Protein AF-A0A5N7D6U5-F1 (afdb_monomer_lite)

Structure (mmCIF, N/CA/C/O backbone):
data_AF-A0A5N7D6U5-F1
#
_entry.id   AF-A0A5N7D6U5-F1
#
loop_
_atom_site.group_PDB
_atom_site.id
_atom_site.type_symbol
_atom_site.label_atom_id
_atom_site.label_alt_id
_atom_site.label_comp_id
_atom_site.label_asym_id
_atom_site.label_entity_id
_atom_site.label_seq_id
_atom_site.pdbx_PDB_ins_code
_atom_site.Cartn_x
_atom_site.Cartn_y
_atom_site.Cartn_z
_atom_site.occupancy
_atom_site.B_iso_or_equiv
_atom_site.auth_seq_id
_atom_site.auth_comp_id
_atom_site.auth_asym_id
_atom_site.auth_atom_id
_atom_site.pdbx_PDB_model_num
ATOM 1 N N . MET A 1 1 ? 51.718 50.354 23.246 1.00 38.97 1 MET A N 1
ATOM 2 C CA . MET A 1 1 ? 50.611 49.919 22.356 1.00 38.97 1 MET A CA 1
ATOM 3 C C . MET A 1 1 ? 50.425 48.429 22.625 1.00 38.97 1 MET A C 1
ATOM 5 O O . MET A 1 1 ? 51.399 47.725 22.438 1.00 38.97 1 MET A O 1
ATOM 9 N N . LYS A 1 2 ? 49.430 47.896 23.352 1.00 42.75 2 LYS A N 1
ATOM 10 C CA . LYS A 1 2 ? 47.946 47.952 23.322 1.00 42.75 2 LYS A CA 1
ATOM 11 C C . LYS A 1 2 ? 47.309 47.408 22.030 1.00 42.75 2 LYS A C 1
ATOM 13 O O . LYS A 1 2 ? 47.717 47.839 20.959 1.00 42.75 2 LYS A O 1
ATOM 18 N N . ILE A 1 3 ? 46.261 46.583 22.235 1.00 53.34 3 ILE A N 1
ATOM 19 C CA . ILE A 1 3 ? 45.371 45.826 21.310 1.00 53.34 3 ILE A CA 1
ATOM 20 C C . ILE A 1 3 ? 45.876 44.379 21.101 1.00 53.34 3 ILE A C 1
ATOM 22 O O . ILE A 1 3 ? 46.856 44.187 20.401 1.00 53.34 3 ILE A O 1
ATOM 26 N N . GLN A 1 4 ? 45.464 43.325 21.825 1.00 49.62 4 GLN A N 1
ATOM 27 C CA . GLN A 1 4 ? 44.151 42.729 22.173 1.00 49.62 4 GLN A CA 1
ATOM 28 C C . GLN A 1 4 ? 43.288 42.204 21.005 1.00 49.62 4 GLN A C 1
ATOM 30 O O . GLN A 1 4 ? 42.751 43.006 20.255 1.00 49.62 4 GLN A O 1
ATOM 35 N N . LEU A 1 5 ? 43.065 40.871 21.049 1.00 48.41 5 LEU A N 1
ATOM 36 C CA . LEU A 1 5 ? 41.903 40.068 20.600 1.00 48.41 5 LEU A CA 1
ATOM 37 C C . LEU A 1 5 ? 41.592 40.081 19.076 1.00 48.41 5 LEU A C 1
ATOM 39 O O . LEU A 1 5 ? 41.988 40.991 18.374 1.00 48.41 5 LEU A O 1
ATOM 43 N N . PHE A 1 6 ? 40.946 39.105 18.432 1.00 48.34 6 PHE A N 1
ATOM 44 C CA . PHE A 1 6 ? 39.906 38.151 18.821 1.00 48.34 6 PHE A CA 1
ATOM 45 C C . PHE A 1 6 ? 39.954 36.910 17.906 1.00 48.34 6 PHE A C 1
ATOM 47 O O . PHE A 1 6 ? 40.380 36.971 16.755 1.00 48.34 6 PHE A O 1
ATOM 54 N N . TRP A 1 7 ? 39.439 35.809 18.443 1.00 50.03 7 TRP A N 1
ATOM 55 C CA . TRP A 1 7 ? 39.004 34.600 17.748 1.00 50.03 7 TRP A CA 1
ATOM 56 C C . TRP A 1 7 ? 37.963 34.863 16.646 1.00 50.03 7 TRP A C 1
ATOM 58 O O . TRP A 1 7 ? 36.981 35.547 16.917 1.00 50.03 7 TRP A O 1
ATOM 68 N N . LEU A 1 8 ? 38.107 34.197 15.493 1.00 53.44 8 LEU A N 1
ATOM 69 C CA . LEU A 1 8 ? 37.040 33.836 14.539 1.00 53.44 8 LEU A CA 1
ATOM 70 C C . LEU A 1 8 ? 37.444 32.481 13.910 1.00 53.44 8 LEU A C 1
ATOM 72 O O . LEU A 1 8 ? 38.493 32.383 13.285 1.00 53.44 8 LEU A O 1
ATOM 76 N N . LEU A 1 9 ? 36.829 31.355 14.295 1.00 48.56 9 LEU A N 1
ATOM 77 C CA . LEU A 1 9 ? 35.626 30.776 13.671 1.00 48.56 9 LEU A CA 1
ATOM 78 C C . LEU A 1 9 ? 35.776 30.629 12.147 1.00 48.56 9 LEU A C 1
ATOM 80 O O . LEU A 1 9 ? 35.714 31.617 11.433 1.00 48.56 9 LEU A O 1
ATOM 84 N N . THR A 1 10 ? 35.939 29.402 11.644 1.00 59.72 10 THR A N 1
ATOM 85 C CA . THR A 1 10 ? 34.805 28.577 11.187 1.00 59.72 10 THR A CA 1
ATOM 86 C C . THR A 1 10 ? 35.311 27.266 10.593 1.00 59.72 10 THR A C 1
ATOM 88 O O . THR A 1 10 ? 36.017 27.231 9.589 1.00 59.72 10 THR A O 1
ATOM 91 N N . THR A 1 11 ? 34.882 26.178 11.219 1.00 54.88 11 THR A N 1
ATOM 92 C CA . THR A 1 11 ? 34.729 24.858 10.623 1.00 54.88 11 THR A CA 1
ATOM 93 C C . THR A 1 11 ? 33.920 24.963 9.333 1.00 54.88 11 THR A C 1
ATOM 95 O O . THR A 1 11 ? 32.754 25.350 9.367 1.00 54.88 11 THR A O 1
ATOM 98 N N . THR A 1 12 ? 34.490 24.560 8.207 1.00 52.84 12 THR A N 1
ATOM 99 C CA . THR A 1 12 ? 33.687 24.018 7.111 1.00 52.84 12 THR A CA 1
ATOM 100 C C . THR A 1 12 ? 34.097 22.572 6.948 1.00 52.84 12 THR A C 1
ATOM 102 O O . THR A 1 12 ? 34.944 22.200 6.143 1.00 52.84 12 THR A O 1
ATOM 105 N N . SER A 1 13 ? 33.492 21.741 7.797 1.00 43.16 13 SER A N 1
ATOM 106 C CA . SER A 1 13 ? 33.235 20.356 7.451 1.00 43.16 13 SER A CA 1
ATOM 107 C C . SER A 1 13 ? 32.657 20.372 6.041 1.00 43.16 13 SER A C 1
ATOM 109 O O . SER A 1 13 ? 31.605 20.974 5.816 1.00 43.16 13 SER A O 1
ATOM 111 N N . LEU A 1 14 ? 33.352 19.756 5.088 1.00 47.28 14 LEU A N 1
ATOM 112 C CA . LEU A 1 14 ? 32.722 19.316 3.855 1.00 47.28 14 LEU A CA 1
ATOM 113 C C . LEU A 1 14 ? 31.673 18.290 4.281 1.00 47.28 14 LEU A C 1
ATOM 115 O O . LEU A 1 14 ? 31.940 17.095 4.380 1.00 47.28 14 LEU A O 1
ATOM 119 N N . ALA A 1 15 ? 30.482 18.788 4.605 1.00 43.16 15 ALA A N 1
ATOM 120 C CA . ALA A 1 15 ? 29.279 18.012 4.473 1.00 43.16 15 ALA A CA 1
ATOM 121 C C . ALA A 1 15 ? 29.273 17.580 3.010 1.00 43.16 15 ALA A C 1
ATOM 123 O O . ALA A 1 15 ? 29.024 18.380 2.107 1.00 43.16 15 ALA A O 1
ATOM 124 N N . PHE A 1 16 ? 29.604 16.313 2.784 1.00 42.09 16 PHE A N 1
ATOM 125 C CA . PHE A 1 16 ? 29.116 15.578 1.636 1.00 42.09 16 PHE A CA 1
ATOM 126 C C . PHE A 1 16 ? 27.589 15.576 1.784 1.00 42.09 16 PHE A C 1
ATOM 128 O O . PHE A 1 16 ? 26.975 14.625 2.256 1.00 42.09 16 PHE A O 1
ATOM 135 N N . ALA A 1 17 ? 26.963 16.704 1.448 1.00 40.94 17 ALA A N 1
ATOM 136 C CA . ALA A 1 17 ? 25.613 16.691 0.953 1.00 40.94 17 ALA A CA 1
ATOM 137 C C . ALA A 1 17 ? 25.730 15.858 -0.316 1.00 40.94 17 ALA A C 1
ATOM 139 O O . ALA A 1 17 ? 26.220 16.336 -1.342 1.00 40.94 17 ALA A O 1
ATOM 140 N N . GLY A 1 18 ? 25.373 14.579 -0.201 1.00 36.94 18 GLY A N 1
ATOM 141 C CA . GLY A 1 18 ? 24.982 13.754 -1.325 1.00 36.94 18 GLY A CA 1
ATOM 142 C C . GLY A 1 18 ? 23.806 14.444 -1.996 1.00 36.94 18 GLY A C 1
ATOM 143 O O . GLY A 1 18 ? 22.654 14.072 -1.818 1.00 36.94 18 GLY A O 1
ATOM 144 N N . SER A 1 19 ? 24.100 15.510 -2.736 1.00 36.41 19 SER A N 1
ATOM 145 C CA . SER A 1 19 ? 23.259 15.988 -3.801 1.00 36.41 19 SER A CA 1
ATOM 146 C C . SER A 1 19 ? 23.356 14.880 -4.832 1.00 36.41 19 SER A C 1
ATOM 148 O O . SER A 1 19 ? 24.253 14.865 -5.676 1.00 36.41 19 SER A O 1
ATOM 150 N N . ASN A 1 20 ? 22.457 13.904 -4.700 1.00 36.53 20 ASN A N 1
ATOM 151 C CA . ASN A 1 20 ? 21.991 13.117 -5.822 1.00 36.53 20 ASN A CA 1
ATOM 152 C C . ASN A 1 20 ? 21.453 14.134 -6.829 1.00 36.53 20 ASN A C 1
ATOM 154 O O . ASN A 1 20 ? 20.259 14.418 -6.888 1.00 36.53 20 ASN A O 1
ATOM 158 N N . ARG A 1 21 ? 22.360 14.735 -7.606 1.00 39.19 21 ARG A N 1
ATOM 159 C CA . ARG A 1 21 ? 22.037 15.252 -8.922 1.00 39.19 21 ARG A CA 1
ATOM 160 C C . ARG A 1 21 ? 21.488 14.037 -9.646 1.00 39.19 21 ARG A C 1
ATOM 162 O O . ARG A 1 21 ? 22.258 13.203 -10.114 1.00 39.19 21 ARG A O 1
ATOM 169 N N . ARG A 1 22 ? 20.157 13.912 -9.644 1.00 51.03 22 ARG A N 1
ATOM 170 C CA . ARG A 1 22 ? 19.423 13.052 -10.561 1.00 51.03 22 ARG A CA 1
ATOM 171 C C . ARG A 1 22 ? 19.936 13.447 -11.941 1.00 51.03 22 ARG A C 1
ATOM 173 O O . ARG A 1 22 ? 19.613 14.513 -12.454 1.00 51.03 22 ARG A O 1
ATOM 180 N N . VAL A 1 23 ? 20.853 12.650 -12.481 1.00 43.41 23 VAL A N 1
ATOM 181 C CA . VAL A 1 23 ? 21.196 12.702 -13.896 1.00 43.41 23 VAL A CA 1
ATOM 182 C C . VAL A 1 23 ? 20.006 12.041 -14.572 1.00 43.41 23 VAL A C 1
ATOM 184 O O . VAL A 1 23 ? 19.993 10.836 -14.803 1.00 43.41 23 VAL A O 1
ATOM 187 N N . THR A 1 24 ? 18.941 12.814 -14.760 1.00 48.53 24 THR A N 1
ATOM 188 C CA . THR A 1 24 ? 17.739 12.368 -15.451 1.00 48.53 24 THR A CA 1
ATOM 189 C C . THR A 1 24 ? 18.099 12.227 -16.921 1.00 48.53 24 THR A C 1
ATOM 191 O O . THR A 1 24 ? 18.241 13.206 -17.654 1.00 48.53 24 THR A O 1
ATOM 194 N N . LEU A 1 25 ? 18.324 10.986 -17.350 1.00 50.12 25 LEU A N 1
ATOM 195 C CA . LEU A 1 25 ? 18.400 10.671 -18.768 1.00 50.12 25 LEU A CA 1
ATOM 196 C C . LEU A 1 25 ? 17.017 10.947 -19.385 1.00 50.12 25 LEU A C 1
ATOM 198 O O . LEU A 1 25 ? 16.005 10.530 -18.808 1.00 50.12 25 LEU A O 1
ATOM 202 N N . PRO A 1 26 ? 16.946 11.633 -20.539 1.00 44.66 26 PRO A N 1
ATOM 203 C CA . PRO A 1 26 ? 15.679 11.876 -21.217 1.00 44.66 26 PRO A CA 1
ATOM 204 C C . PRO A 1 26 ? 14.978 10.537 -21.491 1.00 44.66 26 PRO A C 1
ATOM 206 O O . PRO A 1 26 ? 15.561 9.639 -22.095 1.00 44.66 26 PRO A O 1
ATOM 209 N N . GLY A 1 27 ? 13.747 10.394 -20.989 1.00 55.53 27 GLY A N 1
ATOM 210 C CA . GLY A 1 27 ? 12.958 9.155 -21.036 1.00 55.53 27 GLY A CA 1
ATOM 211 C C . GLY A 1 27 ? 12.715 8.490 -19.675 1.00 55.53 27 GLY A C 1
ATOM 212 O O . GLY A 1 27 ? 11.737 7.764 -19.542 1.00 55.53 27 GLY A O 1
ATOM 213 N N . ILE A 1 28 ? 13.526 8.766 -18.645 1.00 58.94 28 ILE A N 1
ATOM 214 C CA . ILE A 1 28 ? 13.252 8.290 -17.273 1.00 58.94 28 ILE A CA 1
ATOM 215 C C . ILE A 1 28 ? 12.034 9.015 -16.687 1.00 58.94 28 ILE A C 1
ATOM 217 O O . ILE A 1 28 ? 11.122 8.362 -16.200 1.00 58.94 28 ILE A O 1
ATOM 221 N N . GLU A 1 29 ? 11.981 10.339 -16.835 1.00 58.84 29 GLU A N 1
ATOM 222 C CA . GLU A 1 29 ? 10.938 11.200 -16.256 1.00 58.84 29 GLU A CA 1
ATOM 223 C C . GLU A 1 29 ? 9.521 10.841 -16.753 1.00 58.84 29 GLU A C 1
ATOM 225 O O . GLU A 1 29 ? 8.582 10.783 -15.967 1.00 58.84 29 GLU A O 1
ATOM 230 N N . ARG A 1 30 ? 9.372 10.476 -18.039 1.00 59.56 30 ARG A N 1
ATOM 231 C CA . ARG A 1 30 ? 8.092 9.999 -18.605 1.00 59.56 30 ARG A CA 1
ATOM 232 C C . ARG A 1 30 ? 7.664 8.622 -18.089 1.00 59.56 30 ARG A C 1
ATOM 234 O O . ARG A 1 30 ? 6.473 8.387 -17.921 1.00 59.56 30 ARG A O 1
ATOM 241 N N . ARG A 1 31 ? 8.620 7.717 -17.844 1.00 66.19 31 ARG A N 1
ATOM 242 C CA . ARG A 1 31 ? 8.338 6.386 -17.272 1.00 66.19 31 ARG A CA 1
ATOM 243 C C . ARG A 1 31 ? 7.909 6.501 -15.812 1.00 66.19 31 ARG A C 1
ATOM 245 O O . ARG A 1 31 ? 6.914 5.899 -15.423 1.00 66.19 31 ARG A O 1
ATOM 252 N N . GLY A 1 32 ? 8.607 7.347 -15.051 1.00 79.81 32 GLY A N 1
ATOM 253 C CA . GLY A 1 32 ? 8.237 7.683 -13.679 1.00 79.81 32 GLY A CA 1
ATOM 254 C C . GLY A 1 32 ? 6.810 8.225 -13.589 1.00 79.81 32 GLY A C 1
ATOM 255 O O . GLY A 1 32 ? 6.041 7.758 -12.756 1.00 79.81 32 GLY A O 1
ATOM 256 N N . GLU A 1 33 ? 6.412 9.131 -14.488 1.00 85.31 33 GLU A N 1
ATOM 257 C CA . GLU A 1 33 ? 5.057 9.702 -14.512 1.00 85.31 33 GLU A CA 1
ATOM 258 C C . GLU A 1 33 ? 3.961 8.653 -14.780 1.00 85.31 33 GLU A C 1
ATOM 260 O O . GLU A 1 33 ? 2.973 8.598 -14.046 1.00 85.31 33 GLU A O 1
ATOM 265 N N . ALA A 1 34 ? 4.133 7.786 -15.785 1.00 84.94 34 ALA A N 1
ATOM 266 C CA . ALA A 1 34 ? 3.165 6.726 -16.088 1.00 84.94 34 ALA A CA 1
ATOM 267 C C . ALA A 1 34 ? 2.986 5.758 -14.906 1.00 84.94 34 ALA A C 1
ATOM 269 O O . ALA A 1 34 ? 1.859 5.422 -14.531 1.00 84.94 34 ALA A O 1
ATOM 270 N N . TYR A 1 35 ? 4.097 5.369 -14.278 1.00 88.81 35 TYR A N 1
ATOM 271 C CA . TYR A 1 35 ? 4.084 4.525 -13.090 1.00 88.81 35 TYR A CA 1
ATOM 272 C C . TYR A 1 35 ? 3.391 5.212 -11.902 1.00 88.81 35 TYR A C 1
ATOM 274 O O . TYR A 1 35 ? 2.515 4.618 -11.272 1.00 88.81 35 TYR A O 1
ATOM 282 N N . VAL A 1 36 ? 3.731 6.477 -11.619 1.00 90.94 36 VAL A N 1
ATOM 283 C CA . VAL A 1 36 ? 3.115 7.270 -10.539 1.00 90.94 36 VAL A CA 1
ATOM 284 C C . VAL A 1 36 ? 1.609 7.379 -10.733 1.00 90.94 36 VAL A C 1
ATOM 286 O O . VAL A 1 36 ? 0.867 7.156 -9.777 1.00 90.94 36 VAL A O 1
ATOM 289 N N . ASN A 1 37 ? 1.149 7.66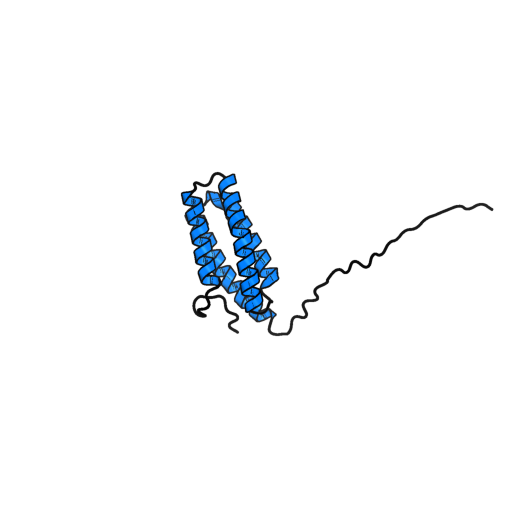7 -11.950 1.00 90.75 37 ASN A N 1
ATOM 290 C CA . ASN A 1 37 ? -0.277 7.771 -12.252 1.00 90.75 37 ASN A CA 1
ATOM 291 C C . ASN A 1 37 ? -1.002 6.439 -12.016 1.00 90.75 37 ASN A C 1
ATOM 293 O O . ASN A 1 37 ? -2.070 6.422 -11.407 1.00 90.75 37 ASN A O 1
ATOM 297 N N . CYS A 1 38 ? -0.405 5.320 -12.438 1.00 91.62 38 CYS A N 1
ATOM 298 C CA . CYS A 1 38 ? -0.976 3.992 -12.224 1.00 91.62 38 CYS A CA 1
ATOM 299 C C . CYS A 1 38 ? -1.117 3.653 -10.731 1.00 91.62 38 CYS A C 1
ATOM 301 O O . CYS A 1 38 ? -2.208 3.310 -10.274 1.00 91.62 38 CYS A O 1
ATOM 303 N N . ILE A 1 39 ? -0.038 3.803 -9.952 1.00 93.56 39 ILE A N 1
ATOM 304 C CA . ILE A 1 39 ? -0.066 3.530 -8.508 1.00 93.56 39 ILE A CA 1
ATOM 305 C C . ILE A 1 39 ? -1.057 4.459 -7.803 1.00 93.56 39 ILE A C 1
ATOM 307 O O . ILE A 1 39 ? -1.818 4.006 -6.948 1.00 93.56 39 ILE A O 1
ATOM 311 N N . SER A 1 40 ? -1.070 5.745 -8.166 1.00 93.38 40 SER A N 1
ATOM 312 C CA . SER A 1 40 ? -1.968 6.726 -7.548 1.00 93.38 40 SER A CA 1
ATOM 313 C C . SER A 1 40 ? -3.432 6.366 -7.793 1.00 93.38 40 SER A C 1
ATOM 315 O O . SER A 1 40 ? -4.204 6.396 -6.845 1.00 93.38 40 SER A O 1
ATOM 317 N N . SER A 1 41 ? -3.799 5.907 -8.995 1.00 93.62 41 SER A N 1
ATOM 318 C CA . SER A 1 41 ? -5.167 5.450 -9.288 1.00 93.62 41 SER A CA 1
ATOM 319 C C . SER A 1 41 ? -5.597 4.280 -8.397 1.00 93.62 41 SER A C 1
ATOM 321 O O . SER A 1 41 ? -6.673 4.324 -7.805 1.00 93.62 41 SER A O 1
ATOM 323 N N . PHE A 1 42 ? -4.762 3.243 -8.252 1.00 94.50 42 PHE A N 1
ATOM 324 C CA . PHE A 1 42 ? -5.084 2.112 -7.371 1.00 94.50 42 PHE A CA 1
ATOM 325 C C . PHE A 1 42 ? -5.184 2.531 -5.901 1.00 94.50 42 PHE A C 1
ATOM 327 O O . PHE A 1 42 ? -6.018 2.009 -5.158 1.00 94.50 42 PHE A O 1
ATOM 334 N N . MET A 1 43 ? -4.336 3.468 -5.474 1.00 95.19 43 MET A N 1
ATOM 335 C CA . MET A 1 43 ? -4.364 4.010 -4.120 1.00 95.19 43 MET A CA 1
ATOM 336 C C . MET A 1 43 ? -5.608 4.859 -3.864 1.00 95.19 43 MET A C 1
ATOM 338 O O . MET A 1 43 ? -6.234 4.682 -2.824 1.00 95.19 43 MET A O 1
ATOM 342 N N . GLU A 1 44 ? -6.001 5.726 -4.794 1.00 95.00 44 GLU A N 1
ATOM 343 C CA . GLU A 1 44 ? -7.222 6.533 -4.708 1.00 95.00 44 GLU A CA 1
ATOM 344 C C . GLU A 1 44 ? -8.469 5.645 -4.614 1.00 95.00 44 GLU A C 1
ATOM 346 O O . GLU A 1 44 ? -9.309 5.855 -3.734 1.00 95.00 44 GLU A O 1
ATOM 351 N N . ASP A 1 45 ? -8.550 4.600 -5.443 1.00 96.31 45 ASP A N 1
ATOM 352 C CA . ASP A 1 45 ? -9.641 3.623 -5.405 1.00 96.31 45 ASP A CA 1
ATOM 353 C C . ASP A 1 45 ? -9.689 2.883 -4.061 1.00 96.31 45 ASP A C 1
ATOM 355 O O . ASP A 1 45 ? -10.748 2.771 -3.435 1.00 96.31 45 ASP A O 1
ATOM 359 N N . ALA A 1 46 ? -8.539 2.413 -3.569 1.00 96.31 46 ALA A N 1
ATOM 360 C CA . ALA A 1 46 ? -8.440 1.748 -2.273 1.00 96.31 46 ALA A CA 1
ATOM 361 C C . ALA A 1 46 ? -8.843 2.683 -1.122 1.00 96.31 46 ALA A C 1
ATOM 363 O O . ALA A 1 46 ? -9.662 2.314 -0.281 1.00 96.31 46 ALA A O 1
ATOM 364 N N . VAL A 1 47 ? -8.316 3.909 -1.101 1.00 96.38 47 VAL A N 1
ATOM 365 C CA . VAL A 1 47 ? -8.625 4.937 -0.098 1.00 96.38 47 VAL A CA 1
ATOM 366 C C . VAL A 1 47 ? -10.115 5.268 -0.105 1.00 96.38 47 VAL A C 1
ATOM 368 O O . VAL A 1 47 ? -10.731 5.313 0.961 1.00 96.38 47 VAL A O 1
ATOM 371 N N . SER A 1 48 ? -10.706 5.466 -1.283 1.00 97.00 48 SER A N 1
ATOM 372 C CA . SER A 1 48 ? -12.136 5.732 -1.448 1.00 97.00 48 SER A CA 1
ATOM 373 C C . SER A 1 48 ? -12.984 4.580 -0.902 1.00 97.00 48 SER A C 1
ATOM 375 O O . SER A 1 48 ? -13.883 4.797 -0.082 1.00 97.00 48 SER A O 1
ATOM 377 N N . ASN A 1 49 ? -12.634 3.339 -1.258 1.00 96.62 49 ASN A N 1
ATOM 378 C CA . ASN A 1 49 ? -13.318 2.144 -0.773 1.00 96.62 49 ASN A CA 1
ATOM 379 C C . ASN A 1 49 ? -13.248 2.036 0.752 1.00 96.62 49 ASN A C 1
ATOM 381 O O . ASN A 1 49 ? -14.288 1.870 1.391 1.00 96.62 49 ASN A O 1
ATOM 385 N N . VAL A 1 50 ? -12.066 2.200 1.356 1.00 96.06 50 VAL 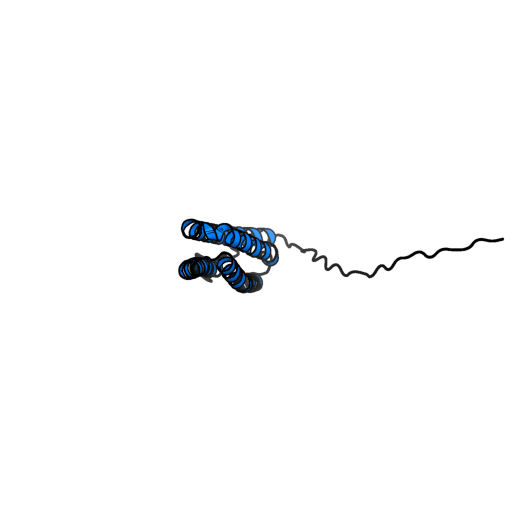A N 1
ATOM 386 C CA . VAL A 1 50 ? -11.927 2.140 2.819 1.00 96.06 50 VAL A CA 1
ATOM 387 C C . VAL A 1 50 ? -12.696 3.279 3.492 1.00 96.06 50 VAL A C 1
ATOM 389 O O . VAL A 1 50 ? -13.432 3.021 4.440 1.00 96.06 50 VAL A O 1
ATOM 392 N N . LYS A 1 51 ? -12.606 4.521 2.997 1.00 95.75 51 LYS A N 1
ATOM 393 C CA . LYS A 1 51 ? -13.352 5.665 3.557 1.00 95.75 51 LYS A CA 1
ATOM 394 C C . LYS A 1 51 ? -14.869 5.459 3.491 1.00 95.75 51 LYS A C 1
ATOM 396 O O . LYS A 1 51 ? -15.577 5.915 4.386 1.00 95.75 51 LYS A O 1
ATOM 401 N N . SER A 1 52 ? -15.368 4.744 2.480 1.00 95.88 52 SER A N 1
ATOM 402 C CA . SER A 1 52 ? -16.797 4.433 2.356 1.00 95.88 52 SER A CA 1
ATOM 403 C C . SER A 1 52 ? -17.303 3.450 3.421 1.00 95.88 52 SER A C 1
ATOM 405 O O . SER A 1 52 ? -18.432 3.591 3.891 1.00 95.88 52 SER A O 1
ATOM 407 N N . ILE A 1 53 ? -16.470 2.486 3.835 1.00 95.31 53 ILE A N 1
ATOM 408 C CA . ILE A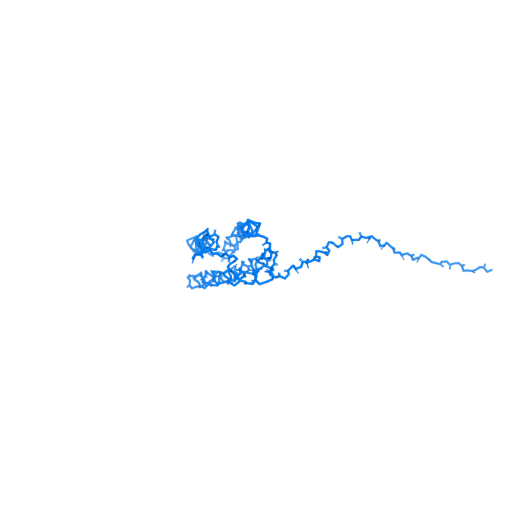 1 53 ? -16.836 1.468 4.833 1.00 95.31 53 ILE A CA 1
ATOM 409 C C . ILE A 1 53 ? -16.432 1.860 6.260 1.00 95.31 53 ILE A C 1
ATOM 411 O O . ILE A 1 53 ? -17.067 1.434 7.222 1.00 95.31 53 ILE A O 1
ATOM 415 N N . LEU A 1 54 ? -15.376 2.663 6.407 1.00 95.62 54 LEU A N 1
ATOM 416 C CA . LEU A 1 54 ? -14.738 3.022 7.675 1.00 95.62 54 LEU A CA 1
ATOM 417 C C . LEU A 1 54 ? -14.353 4.509 7.689 1.00 95.62 54 LEU A C 1
ATOM 419 O O . LEU A 1 54 ? -13.170 4.851 7.758 1.00 95.62 54 LEU A O 1
ATOM 423 N N . PRO A 1 55 ? -15.338 5.423 7.667 1.00 95.81 55 PRO A N 1
ATOM 424 C CA . PRO A 1 55 ? -15.070 6.861 7.644 1.00 95.81 55 PRO A CA 1
ATOM 425 C C . PRO A 1 55 ? -14.306 7.339 8.887 1.00 95.81 55 PRO A C 1
ATOM 427 O O . PRO A 1 55 ? -13.496 8.254 8.805 1.00 95.81 55 PRO A O 1
ATOM 430 N N . SER A 1 56 ? -14.488 6.689 10.040 1.00 95.94 56 SER A N 1
ATOM 431 C CA . SER A 1 56 ? -13.743 7.008 11.264 1.00 95.94 56 SER A CA 1
ATOM 432 C C . SER A 1 56 ? -12.235 6.745 11.160 1.00 95.94 56 SER A C 1
ATOM 434 O O . SER A 1 56 ? -11.479 7.308 11.947 1.00 95.94 56 SER A O 1
ATOM 436 N N . ALA A 1 57 ? -11.783 5.930 10.199 1.00 96.38 57 ALA A N 1
ATOM 437 C CA . ALA A 1 57 ? -10.367 5.656 9.957 1.00 96.38 57 ALA A CA 1
ATOM 438 C C . ALA A 1 57 ? -9.685 6.704 9.054 1.00 96.38 57 ALA A C 1
ATOM 440 O O . ALA A 1 57 ? -8.477 6.614 8.833 1.00 96.38 57 ALA A O 1
ATOM 441 N N . GLU A 1 58 ? -10.418 7.714 8.567 1.00 96.38 58 GLU A N 1
ATOM 442 C CA . GLU A 1 58 ? -9.912 8.782 7.695 1.00 96.38 58 GLU A CA 1
ATOM 443 C C . GLU A 1 58 ? -8.550 9.377 8.102 1.00 96.38 58 GLU A C 1
ATOM 445 O O . GLU A 1 58 ? -7.678 9.426 7.233 1.00 96.38 58 GLU A O 1
ATOM 450 N N . PRO A 1 59 ? -8.291 9.781 9.365 1.00 97.38 59 PRO A N 1
ATOM 451 C CA . PRO A 1 59 ? -6.992 10.359 9.722 1.00 97.38 59 PRO A CA 1
ATOM 452 C C . PRO A 1 59 ? -5.832 9.371 9.538 1.00 97.38 59 PRO A C 1
ATOM 454 O O . PRO A 1 59 ? -4.748 9.766 9.117 1.00 97.38 59 PRO A O 1
ATOM 457 N N . CYS A 1 60 ? -6.060 8.081 9.801 1.00 97.81 60 CYS A N 1
ATOM 458 C CA . CYS A 1 60 ? -5.053 7.042 9.605 1.00 97.81 60 CYS A CA 1
ATOM 459 C C . CYS A 1 60 ? -4.817 6.742 8.123 1.00 97.81 60 CYS A C 1
ATOM 461 O O . CYS A 1 60 ? -3.680 6.529 7.707 1.00 97.81 60 CYS A O 1
ATOM 463 N N . ILE A 1 61 ? -5.887 6.746 7.324 1.00 97.31 61 ILE A N 1
ATOM 464 C CA . ILE A 1 61 ? -5.817 6.524 5.877 1.00 97.31 61 ILE A CA 1
ATOM 465 C C . ILE A 1 61 ? -5.094 7.684 5.188 1.00 97.31 61 ILE A C 1
ATOM 467 O O . ILE A 1 61 ? -4.244 7.439 4.340 1.00 97.31 61 ILE A O 1
ATOM 471 N N . ALA A 1 62 ? -5.388 8.930 5.571 1.00 95.81 62 ALA A N 1
ATOM 472 C CA . ALA A 1 62 ? -4.734 10.111 5.015 1.00 95.81 62 ALA A CA 1
ATOM 473 C C . ALA A 1 62 ? -3.223 10.115 5.301 1.00 95.81 62 ALA A C 1
ATOM 475 O O . ALA A 1 62 ? -2.421 10.386 4.412 1.00 95.81 62 ALA A O 1
ATOM 476 N N . GLU A 1 63 ? -2.821 9.756 6.524 1.00 96.25 63 GLU A N 1
ATOM 477 C CA . GLU A 1 63 ? -1.402 9.615 6.867 1.00 96.25 63 GLU A CA 1
ATOM 478 C C . GLU A 1 63 ? -0.733 8.491 6.058 1.00 96.25 63 GLU A C 1
ATOM 480 O O . GLU A 1 63 ? 0.369 8.663 5.539 1.00 96.25 63 GLU A O 1
ATOM 485 N N . PHE A 1 64 ? -1.406 7.349 5.899 1.00 96.38 64 PHE A N 1
ATOM 486 C CA . PHE A 1 64 ? -0.902 6.247 5.080 1.00 96.38 64 PHE A CA 1
ATOM 487 C C . PHE A 1 64 ? -0.723 6.655 3.609 1.00 96.38 64 PHE A C 1
ATOM 489 O O . PHE A 1 64 ? 0.321 6.381 3.019 1.00 96.38 64 PHE A O 1
ATOM 496 N N . GLU A 1 65 ? -1.695 7.361 3.033 1.00 95.31 65 GLU A N 1
ATOM 497 C CA . GLU A 1 65 ? -1.647 7.890 1.667 1.00 95.31 65 GLU A CA 1
ATOM 498 C C . GLU A 1 65 ? -0.439 8.818 1.458 1.00 95.31 65 GLU A C 1
ATOM 500 O O . GLU A 1 65 ? 0.325 8.636 0.508 1.00 95.31 65 GLU A O 1
ATOM 505 N N . ILE A 1 66 ? -0.190 9.740 2.397 1.00 95.31 66 ILE A N 1
ATOM 506 C CA . ILE A 1 66 ? 0.988 10.623 2.379 1.00 95.31 66 ILE A CA 1
ATOM 507 C C . ILE A 1 66 ? 2.287 9.806 2.399 1.00 95.31 66 ILE A C 1
ATOM 509 O O . ILE A 1 66 ? 3.215 10.088 1.635 1.00 95.31 66 ILE A O 1
ATOM 513 N N . GLN A 1 67 ? 2.367 8.780 3.249 1.00 95.19 67 GLN A N 1
ATOM 514 C CA . GLN A 1 67 ? 3.561 7.939 3.363 1.00 95.19 67 GLN A CA 1
ATOM 515 C C . GLN A 1 67 ? 3.834 7.139 2.083 1.00 95.19 67 GLN A C 1
ATOM 517 O O . GLN A 1 67 ? 4.988 7.048 1.660 1.00 95.19 67 GLN A O 1
ATOM 522 N N . ILE A 1 68 ? 2.796 6.599 1.438 1.00 94.88 68 ILE A N 1
ATOM 523 C CA . ILE A 1 68 ? 2.932 5.906 0.150 1.00 94.88 68 ILE A CA 1
ATOM 524 C C . ILE A 1 68 ? 3.338 6.882 -0.959 1.00 94.88 68 ILE A C 1
ATOM 526 O O . ILE A 1 68 ? 4.239 6.574 -1.743 1.00 94.88 68 ILE A O 1
ATOM 530 N N . HIS A 1 69 ? 2.754 8.082 -0.995 1.00 92.69 69 HIS A N 1
ATOM 531 C CA . HIS A 1 69 ? 3.131 9.105 -1.968 1.00 92.69 69 HIS A CA 1
ATOM 532 C C . HIS A 1 69 ? 4.595 9.543 -1.806 1.00 92.69 69 HIS A C 1
ATOM 534 O O . HIS A 1 69 ? 5.313 9.712 -2.791 1.00 92.69 69 HIS A O 1
ATOM 540 N N . SER A 1 70 ? 5.086 9.647 -0.569 1.00 93.88 70 SER A N 1
ATOM 541 C CA . SER A 1 70 ? 6.503 9.919 -0.307 1.00 93.88 70 SER A CA 1
ATOM 542 C C . SER A 1 70 ? 7.417 8.847 -0.912 1.00 93.88 70 SER A C 1
ATOM 544 O O . SER A 1 70 ? 8.450 9.186 -1.486 1.00 93.88 70 SER A O 1
ATOM 546 N N . CYS A 1 71 ? 7.037 7.569 -0.828 1.00 93.94 71 CYS A N 1
ATOM 547 C CA . CYS A 1 71 ? 7.792 6.480 -1.449 1.00 93.94 71 CYS A CA 1
ATOM 548 C C . CYS A 1 71 ? 7.747 6.537 -2.978 1.00 93.94 71 CYS A C 1
ATOM 550 O O . CYS A 1 71 ? 8.767 6.308 -3.625 1.00 93.94 71 CYS A O 1
ATOM 552 N N . LEU A 1 72 ? 6.607 6.914 -3.565 1.00 92.06 72 LEU A N 1
ATOM 553 C CA . LEU A 1 72 ? 6.509 7.138 -5.009 1.00 92.06 72 LEU A CA 1
ATOM 554 C C . LEU A 1 72 ? 7.496 8.203 -5.488 1.00 92.06 72 LEU A C 1
ATOM 556 O O . LEU A 1 72 ? 8.234 7.966 -6.439 1.00 92.06 72 LEU A O 1
ATOM 560 N N . VAL A 1 73 ? 7.563 9.347 -4.807 1.00 90.38 73 VAL A N 1
ATOM 561 C CA . VAL A 1 73 ? 8.493 10.436 -5.158 1.00 90.38 73 VAL A CA 1
ATOM 562 C C . VAL A 1 73 ? 9.963 9.996 -5.070 1.00 90.38 73 VAL A C 1
ATOM 564 O O . VAL A 1 73 ? 10.820 10.498 -5.812 1.00 90.38 73 VAL A O 1
ATOM 567 N N . GLU A 1 74 ? 10.271 9.069 -4.163 1.00 91.06 74 GLU A N 1
ATOM 568 C CA . GLU A 1 74 ? 11.619 8.540 -3.961 1.00 91.06 74 GLU A CA 1
ATOM 569 C C . GLU A 1 74 ? 12.009 7.501 -5.022 1.00 91.06 74 GLU A C 1
ATOM 571 O O . GLU A 1 74 ? 13.115 7.579 -5.564 1.00 91.06 74 GLU A O 1
ATOM 576 N N . TYR A 1 75 ? 11.107 6.568 -5.346 1.00 91.12 75 TYR A N 1
ATOM 577 C CA . TYR A 1 75 ? 11.435 5.354 -6.103 1.00 91.12 75 TYR A CA 1
ATOM 578 C C . TYR A 1 75 ? 10.908 5.323 -7.544 1.00 91.12 75 TYR A C 1
ATOM 580 O O . TYR A 1 75 ? 11.388 4.513 -8.332 1.00 91.12 75 TYR A O 1
ATOM 588 N N . ALA A 1 76 ? 9.972 6.194 -7.944 1.00 88.75 76 ALA A N 1
ATOM 589 C CA . ALA A 1 76 ? 9.319 6.121 -9.263 1.00 88.75 76 ALA A CA 1
ATOM 590 C C . ALA A 1 76 ? 10.283 6.128 -10.466 1.00 88.75 76 ALA A C 1
ATOM 592 O O . ALA A 1 76 ? 10.038 5.453 -11.467 1.00 88.75 76 ALA A O 1
ATOM 593 N N . ASP A 1 77 ? 11.394 6.856 -10.348 1.00 87.62 77 ASP A N 1
ATOM 594 C CA . ASP A 1 77 ? 12.393 7.018 -11.411 1.00 87.62 77 ASP A CA 1
ATOM 595 C C . ASP A 1 77 ? 13.439 5.883 -11.459 1.00 87.62 77 ASP A C 1
ATOM 597 O O . ASP A 1 77 ? 14.321 5.886 -12.325 1.00 87.62 77 ASP A O 1
ATOM 601 N N . GLN A 1 78 ? 13.396 4.930 -10.522 1.00 87.88 78 GLN A N 1
ATOM 602 C CA . GLN A 1 78 ? 14.315 3.791 -10.505 1.00 87.88 78 GLN A CA 1
ATOM 603 C C . GLN A 1 78 ? 14.035 2.820 -11.670 1.00 87.88 78 GLN A C 1
ATOM 605 O O . GLN A 1 78 ? 12.933 2.803 -12.225 1.00 87.88 78 GLN A O 1
ATOM 610 N N . PRO A 1 79 ? 15.011 1.974 -12.054 1.00 86.12 79 PRO A N 1
ATOM 611 C CA . PRO A 1 79 ? 14.753 0.836 -12.933 1.00 86.12 79 PRO A CA 1
ATOM 612 C C . PRO A 1 79 ? 13.633 -0.058 -12.382 1.00 86.12 79 PRO A C 1
ATOM 614 O O . PRO A 1 79 ? 13.543 -0.240 -11.172 1.00 86.12 79 PRO A O 1
ATOM 617 N N . ARG A 1 80 ? 12.824 -0.654 -13.269 1.00 84.25 80 ARG A N 1
ATOM 618 C CA . ARG A 1 80 ? 11.640 -1.468 -12.933 1.00 84.25 80 ARG A CA 1
ATOM 619 C C . ARG A 1 80 ? 11.843 -2.422 -11.754 1.00 84.25 80 ARG A C 1
ATOM 621 O O . ARG A 1 80 ? 11.067 -2.378 -10.808 1.00 84.25 80 ARG A O 1
ATOM 628 N N . ASP A 1 81 ? 12.876 -3.259 -11.804 1.00 85.88 81 ASP A N 1
ATOM 629 C CA . ASP A 1 81 ? 13.100 -4.289 -10.782 1.00 85.88 81 ASP A CA 1
ATOM 630 C C . ASP A 1 81 ? 13.429 -3.679 -9.409 1.00 85.88 81 ASP A C 1
ATOM 632 O O . ASP A 1 81 ? 12.892 -4.120 -8.391 1.00 85.88 81 ASP A O 1
ATOM 636 N N . ASP A 1 82 ? 14.258 -2.629 -9.384 1.00 90.50 82 ASP A N 1
ATOM 637 C CA . ASP A 1 82 ? 14.601 -1.899 -8.158 1.00 90.50 82 ASP A CA 1
ATOM 638 C C . ASP A 1 82 ? 13.377 -1.157 -7.612 1.00 90.50 82 ASP A C 1
ATOM 640 O O . ASP A 1 82 ? 13.055 -1.282 -6.433 1.00 90.50 82 ASP A O 1
ATOM 644 N N . ARG A 1 83 ? 12.625 -0.482 -8.489 1.00 90.44 83 ARG A N 1
ATOM 645 C CA . ARG A 1 83 ? 11.407 0.245 -8.129 1.00 90.44 83 ARG A CA 1
ATOM 646 C C . ARG A 1 83 ? 10.353 -0.665 -7.523 1.00 90.44 83 ARG A C 1
ATOM 648 O O . ARG A 1 83 ? 9.821 -0.345 -6.467 1.00 90.44 83 ARG A O 1
ATOM 655 N N . THR A 1 84 ? 10.034 -1.783 -8.175 1.00 89.00 84 THR A N 1
ATOM 656 C CA . THR A 1 84 ? 9.036 -2.744 -7.680 1.00 89.00 84 THR A CA 1
ATOM 657 C C . THR A 1 84 ? 9.446 -3.284 -6.315 1.00 89.00 84 THR A C 1
ATOM 659 O O . THR A 1 84 ? 8.621 -3.367 -5.403 1.00 89.00 84 THR A O 1
ATOM 662 N N . LYS A 1 85 ? 10.732 -3.601 -6.141 1.00 91.69 85 LYS A N 1
ATOM 663 C CA . LYS A 1 85 ? 11.279 -4.069 -4.869 1.00 91.69 85 LYS A CA 1
ATOM 664 C C . LYS A 1 85 ? 11.187 -3.003 -3.773 1.00 91.69 85 LYS A C 1
ATOM 666 O O . LYS A 1 85 ? 10.680 -3.303 -2.693 1.00 91.69 85 LYS A O 1
ATOM 671 N N . ASP A 1 86 ? 11.651 -1.785 -4.032 1.00 94.50 86 ASP A N 1
ATOM 672 C CA . ASP A 1 86 ? 11.718 -0.712 -3.033 1.00 94.50 86 ASP A CA 1
ATOM 673 C C . ASP A 1 86 ? 10.321 -0.168 -2.693 1.00 94.50 86 ASP A C 1
ATOM 675 O O . ASP A 1 86 ? 9.994 0.008 -1.517 1.00 94.50 86 ASP A O 1
ATOM 679 N N . MET A 1 87 ? 9.437 -0.016 -3.686 1.00 94.06 87 MET A N 1
ATOM 680 C CA . MET A 1 87 ? 8.027 0.327 -3.464 1.00 94.06 87 MET A CA 1
ATOM 681 C C . MET A 1 87 ? 7.282 -0.769 -2.705 1.00 94.06 87 MET A C 1
ATOM 683 O O . MET A 1 87 ? 6.544 -0.472 -1.764 1.00 94.06 87 MET A O 1
ATOM 687 N N . GLY A 1 88 ? 7.489 -2.036 -3.075 1.00 93.50 88 GLY A N 1
ATOM 688 C CA . GLY A 1 88 ? 6.900 -3.174 -2.375 1.00 93.50 88 GLY A CA 1
ATOM 689 C C . GLY A 1 88 ? 7.332 -3.219 -0.911 1.00 93.50 88 GLY A C 1
ATOM 690 O O . GLY A 1 88 ? 6.488 -3.381 -0.028 1.00 93.50 88 GLY A O 1
ATOM 691 N N . LYS A 1 89 ? 8.624 -2.993 -0.650 1.00 95.50 89 LYS A N 1
ATOM 692 C CA . LYS A 1 89 ? 9.178 -2.908 0.701 1.00 95.50 89 LYS A CA 1
ATOM 693 C C . LYS A 1 89 ? 8.612 -1.721 1.480 1.00 95.50 89 LYS A C 1
ATOM 695 O O . LYS A 1 89 ? 8.211 -1.898 2.627 1.00 95.50 89 LYS A O 1
ATOM 700 N N . CYS A 1 90 ? 8.525 -0.535 0.873 1.00 95.75 90 CYS A N 1
ATOM 701 C CA . CYS A 1 90 ? 7.900 0.610 1.531 1.00 95.75 90 CYS A CA 1
ATOM 702 C C . CYS A 1 90 ? 6.462 0.281 1.952 1.00 95.75 90 CYS A C 1
ATOM 704 O O . CYS A 1 90 ? 6.089 0.523 3.098 1.00 95.75 90 CYS A O 1
ATOM 706 N N . PHE A 1 91 ? 5.669 -0.330 1.069 1.00 94.75 91 PHE A N 1
ATOM 707 C CA . PHE A 1 91 ? 4.294 -0.707 1.391 1.00 94.75 91 PHE A CA 1
ATOM 708 C C . PHE A 1 91 ? 4.228 -1.648 2.607 1.00 94.75 91 PHE A C 1
ATOM 710 O O . PHE A 1 91 ? 3.449 -1.415 3.532 1.00 94.75 91 PHE A O 1
ATOM 717 N N . GLU A 1 92 ? 5.087 -2.670 2.648 1.00 94.31 92 GLU A N 1
ATOM 718 C CA . GLU A 1 92 ? 5.193 -3.604 3.779 1.00 94.31 92 GLU A CA 1
ATOM 719 C C . GLU A 1 92 ? 5.575 -2.920 5.092 1.00 94.31 92 GLU A C 1
ATOM 721 O O . GLU A 1 92 ? 5.093 -3.316 6.152 1.00 94.31 92 GLU A O 1
ATOM 726 N N . GLU A 1 93 ? 6.401 -1.878 5.039 1.00 96.19 93 GLU A N 1
ATOM 727 C CA . GLU A 1 93 ? 6.783 -1.100 6.217 1.00 96.19 93 GLU A CA 1
ATOM 728 C C . GLU A 1 93 ? 5.660 -0.159 6.689 1.00 96.19 93 GLU A C 1
ATOM 730 O O . GLU A 1 93 ? 5.528 0.080 7.893 1.00 96.19 93 GLU A O 1
ATOM 735 N N . ARG A 1 94 ? 4.825 0.364 5.776 1.00 95.56 94 ARG A N 1
ATOM 736 C CA . ARG A 1 94 ? 3.742 1.311 6.113 1.00 95.56 94 ARG A CA 1
ATOM 737 C C . ARG A 1 94 ? 2.458 0.633 6.584 1.00 95.56 94 ARG A C 1
ATOM 739 O O . ARG A 1 94 ? 1.772 1.170 7.451 1.00 95.56 94 ARG A O 1
ATOM 746 N N . VAL A 1 95 ? 2.140 -0.560 6.083 1.00 94.12 95 VAL A N 1
ATOM 747 C CA . VAL A 1 95 ? 0.915 -1.297 6.453 1.00 94.12 95 VAL A CA 1
ATOM 748 C C . VAL A 1 95 ? 0.781 -1.535 7.973 1.00 94.12 95 VAL A C 1
ATOM 750 O O . VAL A 1 95 ? -0.278 -1.237 8.531 1.00 94.12 95 VAL A O 1
ATOM 753 N N . PRO A 1 96 ? 1.822 -1.985 8.703 1.00 94.25 96 PRO A N 1
ATOM 754 C CA . PRO A 1 96 ? 1.748 -2.124 10.157 1.00 94.25 96 PRO A CA 1
ATOM 755 C C . PRO A 1 96 ? 1.534 -0.795 10.891 1.00 94.25 96 PRO A C 1
ATOM 757 O O . PRO A 1 96 ? 0.955 -0.780 11.977 1.00 94.25 96 PRO A O 1
ATOM 760 N N . VAL A 1 97 ? 2.004 0.323 10.327 1.00 96.25 97 VAL A N 1
ATOM 761 C CA . VAL A 1 97 ? 1.803 1.665 10.897 1.00 96.25 97 VAL A CA 1
ATOM 762 C C . VAL A 1 97 ? 0.338 2.077 10.774 1.00 96.25 97 VAL A C 1
ATOM 764 O O . VAL A 1 97 ? -0.235 2.556 11.751 1.00 96.25 97 VAL A O 1
ATOM 767 N N . LEU A 1 98 ? -0.291 1.807 9.626 1.00 96.62 98 LEU A N 1
ATOM 768 C CA . LEU A 1 98 ? -1.729 2.002 9.431 1.00 96.62 98 LEU A CA 1
ATOM 769 C C . LEU A 1 98 ? -2.546 1.186 10.446 1.00 96.62 98 LEU A C 1
ATOM 771 O O . LEU A 1 98 ? -3.418 1.743 11.113 1.00 96.62 98 LEU A O 1
ATOM 775 N N . GLY A 1 99 ? -2.223 -0.101 10.622 1.00 95.75 99 GLY A N 1
ATOM 776 C CA . GLY A 1 99 ? -2.875 -0.964 11.617 1.00 95.75 99 GLY A CA 1
ATOM 777 C C . GLY A 1 99 ? -2.795 -0.392 13.037 1.00 95.75 99 GLY A C 1
ATOM 778 O O . GLY A 1 99 ? -3.817 -0.220 13.697 1.00 95.75 99 GLY A O 1
ATOM 779 N N . LYS A 1 100 ? -1.595 0.014 13.472 1.00 97.50 100 LYS A N 1
ATOM 780 C CA . LYS A 1 100 ? -1.385 0.649 14.786 1.00 97.50 100 LYS A CA 1
ATOM 781 C C . LYS A 1 100 ? -2.131 1.974 14.938 1.00 97.50 100 LYS A C 1
ATOM 783 O O . LYS A 1 100 ? -2.625 2.275 16.022 1.00 97.50 100 LYS A O 1
ATOM 788 N N . CYS A 1 101 ? -2.214 2.775 13.875 1.00 98.19 101 CYS A N 1
ATOM 789 C CA . CYS A 1 101 ? -2.993 4.007 13.907 1.00 98.19 101 CYS A CA 1
ATOM 790 C C . CYS A 1 101 ? -4.473 3.697 14.151 1.00 98.19 101 CYS A C 1
ATOM 792 O O . CYS A 1 101 ? -5.060 4.249 15.080 1.00 98.19 101 CYS A O 1
ATOM 794 N N . MET A 1 102 ? -5.051 2.766 13.386 1.00 98.19 102 MET A N 1
ATOM 795 C CA . MET A 1 102 ? -6.453 2.367 13.537 1.00 98.19 102 MET A CA 1
ATOM 796 C C . MET A 1 102 ? -6.748 1.779 14.923 1.00 98.19 102 MET A C 1
ATOM 798 O O . MET A 1 102 ? -7.781 2.094 15.513 1.00 98.19 102 MET A O 1
ATOM 802 N N . GLU A 1 103 ? -5.822 0.993 15.477 1.00 97.75 103 GLU A N 1
ATOM 803 C CA . GLU A 1 103 ? -5.903 0.503 16.857 1.00 97.75 103 GLU A CA 1
ATOM 804 C C . GLU A 1 103 ? -5.945 1.664 17.865 1.00 97.75 103 GLU A C 1
ATOM 806 O O . GLU A 1 103 ? -6.791 1.682 18.760 1.00 97.75 103 GLU A O 1
ATOM 811 N N . SER A 1 104 ? -5.089 2.679 17.693 1.00 98.06 104 SER A N 1
ATOM 812 C CA . SER A 1 104 ? -4.999 3.821 18.616 1.00 98.06 104 SER A CA 1
ATOM 813 C C . SER A 1 104 ? -6.267 4.680 18.673 1.00 98.06 104 SER A C 1
ATOM 815 O O . SER A 1 104 ? -6.578 5.251 19.719 1.00 98.06 104 SER A O 1
ATOM 817 N N . ILE A 1 105 ? -7.024 4.732 17.574 1.00 97.50 105 ILE A N 1
ATOM 818 C CA . ILE A 1 105 ? -8.311 5.437 17.486 1.00 97.50 105 ILE A CA 1
ATOM 819 C C . ILE A 1 105 ? -9.511 4.493 17.675 1.00 97.50 105 ILE A C 1
ATOM 821 O O . ILE A 1 105 ? -10.645 4.877 17.400 1.00 97.50 105 ILE A O 1
ATOM 825 N N . GLN A 1 106 ? -9.268 3.274 18.172 1.00 97.69 106 GLN A N 1
ATOM 826 C CA . GLN A 1 106 ? -10.289 2.296 18.557 1.00 97.69 106 GLN A CA 1
ATOM 827 C C . GLN A 1 106 ? -11.187 1.821 17.400 1.00 97.69 106 GLN A C 1
ATOM 829 O O . GLN A 1 106 ? -12.365 1.526 17.612 1.00 97.69 106 GLN A O 1
ATOM 834 N N . ILE A 1 107 ? -10.649 1.702 16.179 1.00 97.62 107 ILE A N 1
ATOM 835 C CA . ILE A 1 107 ? -11.369 1.017 15.095 1.00 97.62 107 ILE A CA 1
ATOM 836 C C . ILE A 1 107 ? -11.549 -0.462 15.479 1.00 97.62 107 ILE A C 1
ATOM 838 O O . ILE A 1 107 ? -10.568 -1.105 15.863 1.00 97.62 107 ILE A O 1
ATOM 842 N N . PRO A 1 108 ? -12.764 -1.028 15.370 1.00 96.94 108 PRO A N 1
ATOM 843 C CA . PRO A 1 108 ? -13.004 -2.454 15.578 1.00 96.94 108 PRO A CA 1
ATOM 844 C C . PRO A 1 108 ? -12.112 -3.344 14.700 1.00 96.94 108 PRO A C 1
ATOM 846 O O . PRO A 1 108 ? -11.786 -2.980 13.571 1.00 96.94 108 PRO A O 1
ATOM 849 N N . LEU A 1 109 ? -11.713 -4.513 15.211 1.00 96.25 109 LEU A N 1
ATOM 850 C CA . LEU A 1 109 ? -10.759 -5.402 14.533 1.00 96.25 109 LEU A CA 1
ATOM 851 C C . LEU A 1 109 ? -11.234 -5.838 13.137 1.00 96.25 109 LEU A C 1
ATOM 853 O O . LEU A 1 109 ? -10.446 -5.837 12.201 1.00 96.25 109 LEU A O 1
ATOM 857 N N . ASP A 1 110 ? -12.519 -6.139 12.979 1.00 96.31 110 ASP A N 1
ATOM 858 C CA . ASP A 1 110 ? -13.150 -6.470 11.695 1.00 96.31 110 ASP A CA 1
ATOM 859 C C . ASP A 1 110 ? -13.059 -5.314 10.683 1.00 96.31 110 ASP A C 1
ATOM 861 O O . ASP A 1 110 ? -12.811 -5.527 9.491 1.00 96.31 110 ASP A O 1
ATOM 865 N N . GLY A 1 111 ? -13.190 -4.076 11.164 1.00 96.12 111 GLY A N 1
ATOM 866 C CA . GLY A 1 111 ? -12.921 -2.877 10.379 1.00 96.12 111 GLY A CA 1
ATOM 867 C C . GLY A 1 111 ? -11.451 -2.788 9.962 1.00 96.12 111 GLY A C 1
ATOM 868 O O . GLY A 1 111 ? -11.146 -2.618 8.781 1.00 96.12 111 GLY A O 1
ATOM 869 N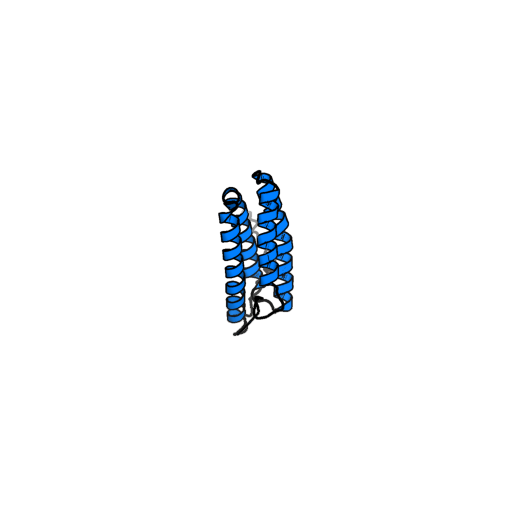 N . GLN A 1 112 ? -10.525 -2.971 10.905 1.00 97.00 112 GLN A N 1
ATOM 870 C CA . GLN A 1 112 ? -9.091 -2.960 10.603 1.00 97.00 112 GLN A C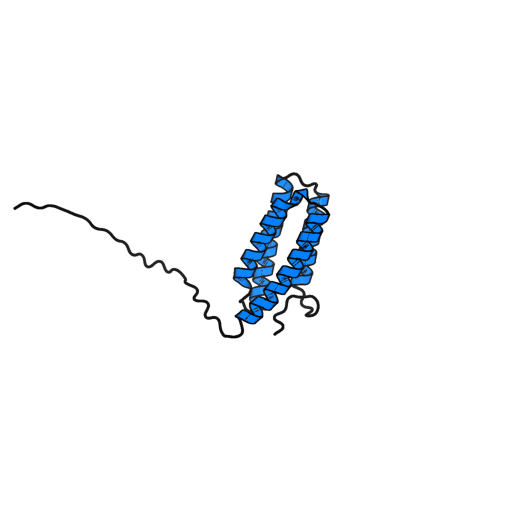A 1
ATOM 871 C C . GLN A 1 112 ? -8.734 -4.007 9.541 1.00 97.00 112 GLN A C 1
ATOM 873 O O . GLN A 1 112 ? -8.096 -3.678 8.544 1.00 97.00 112 GLN A O 1
ATOM 878 N N . GLU A 1 113 ? -9.191 -5.247 9.709 1.00 97.00 113 GLU A N 1
ATOM 879 C CA . GLU A 1 113 ? -8.964 -6.341 8.761 1.00 97.00 113 GLU A CA 1
ATOM 880 C C . GLU A 1 113 ? -9.527 -6.021 7.372 1.00 97.00 113 GLU A C 1
ATOM 882 O O . GLU A 1 113 ? -8.851 -6.251 6.369 1.00 97.00 113 GLU A O 1
ATOM 887 N N . SER A 1 114 ? -10.724 -5.430 7.301 1.00 96.69 114 SER A N 1
ATOM 888 C CA . SER A 1 114 ? -11.341 -5.019 6.034 1.00 96.69 114 SER A CA 1
ATOM 889 C C . SER A 1 114 ? -10.512 -3.954 5.313 1.00 96.69 114 SER A C 1
ATOM 891 O O . SER A 1 114 ? -10.250 -4.081 4.117 1.00 96.69 114 SER A O 1
ATOM 893 N N . ALA A 1 115 ? -10.043 -2.935 6.039 1.00 96.50 115 ALA A N 1
ATOM 894 C CA . ALA A 1 115 ? -9.184 -1.893 5.483 1.00 96.50 115 ALA A CA 1
ATOM 895 C C . ALA A 1 115 ? -7.845 -2.460 4.983 1.00 96.50 115 ALA A C 1
ATOM 897 O O . ALA A 1 115 ? -7.437 -2.203 3.850 1.00 96.50 115 ALA A O 1
ATOM 898 N N . LEU A 1 116 ? -7.174 -3.268 5.810 1.00 96.00 116 LEU A N 1
ATOM 899 C CA . LEU A 1 116 ? -5.887 -3.878 5.470 1.00 96.00 116 LEU A CA 1
ATOM 900 C C . LEU A 1 116 ? -6.000 -4.829 4.275 1.00 96.00 116 LEU A C 1
ATOM 902 O O . LEU A 1 116 ? -5.103 -4.865 3.433 1.00 96.00 116 LEU A O 1
ATOM 906 N N . LYS A 1 117 ? -7.112 -5.563 4.168 1.00 96.56 117 LYS A N 1
ATOM 907 C CA . LYS A 1 117 ? -7.392 -6.425 3.021 1.00 96.56 117 LYS A CA 1
ATOM 908 C C . LYS A 1 117 ? -7.515 -5.621 1.726 1.00 96.56 117 LYS A C 1
ATOM 910 O O . LYS A 1 117 ? -6.862 -5.983 0.754 1.00 96.56 117 LYS A O 1
ATOM 915 N N . ILE A 1 118 ? -8.268 -4.518 1.725 1.00 96.69 118 ILE A N 1
ATOM 916 C CA . ILE A 1 118 ? -8.414 -3.648 0.542 1.00 96.69 118 ILE A CA 1
ATOM 917 C C . ILE A 1 118 ? -7.046 -3.129 0.078 1.00 96.69 118 ILE A C 1
ATOM 919 O O . ILE A 1 118 ? -6.713 -3.219 -1.103 1.00 96.69 118 ILE A O 1
ATOM 923 N N . PHE A 1 119 ? -6.210 -2.652 1.002 1.00 96.25 119 PHE A N 1
ATOM 924 C CA . PHE A 1 119 ? -4.858 -2.202 0.658 1.00 96.25 119 PHE A CA 1
ATOM 925 C C . PHE A 1 119 ? -3.948 -3.342 0.187 1.00 96.25 119 PHE A C 1
ATOM 927 O O . PHE A 1 119 ? -3.121 -3.139 -0.701 1.00 96.25 119 PHE A O 1
ATOM 934 N N . SER A 1 120 ? -4.104 -4.551 0.730 1.00 95.00 120 SER A N 1
ATOM 935 C CA . SER A 1 120 ? -3.378 -5.733 0.255 1.00 95.00 120 SER A CA 1
ATOM 936 C C . SER A 1 120 ? -3.791 -6.148 -1.161 1.00 95.00 120 SER A C 1
ATOM 938 O O . SER A 1 120 ? -2.942 -6.590 -1.932 1.00 95.00 120 SER A O 1
ATOM 940 N N . GLU A 1 121 ? -5.070 -6.026 -1.513 1.00 95.19 121 GLU A N 1
ATOM 941 C CA . GLU A 1 121 ? -5.572 -6.300 -2.866 1.00 95.19 121 GLU A CA 1
ATOM 942 C C . GLU A 1 121 ? -5.064 -5.250 -3.858 1.00 95.19 121 GLU A C 1
ATOM 944 O O . GLU A 1 121 ? -4.525 -5.604 -4.906 1.00 95.19 121 GLU A O 1
ATOM 949 N N . ALA A 1 122 ? -5.124 -3.966 -3.488 1.00 94.44 122 ALA A N 1
ATOM 950 C CA . ALA A 1 122 ? -4.536 -2.890 -4.282 1.00 94.44 122 ALA A CA 1
ATOM 951 C C . ALA A 1 122 ? -3.039 -3.132 -4.518 1.00 94.44 122 ALA A C 1
ATOM 953 O O . ALA A 1 122 ? -2.567 -3.040 -5.648 1.00 94.44 122 ALA A O 1
ATOM 954 N N . ARG A 1 123 ? -2.296 -3.528 -3.476 1.00 93.81 123 ARG A N 1
ATOM 955 C CA . ARG A 1 123 ? -0.883 -3.912 -3.583 1.00 93.81 123 ARG A CA 1
ATOM 956 C C . ARG A 1 123 ? -0.663 -5.018 -4.615 1.00 93.81 123 ARG A C 1
ATOM 958 O O . ARG A 1 123 ? 0.259 -4.916 -5.421 1.00 93.81 123 ARG A O 1
ATOM 965 N N . ALA A 1 124 ? -1.476 -6.070 -4.571 1.00 93.12 124 ALA A N 1
ATOM 966 C CA . ALA A 1 124 ? -1.354 -7.193 -5.493 1.00 93.12 124 ALA A CA 1
ATOM 967 C C . ALA A 1 124 ? -1.587 -6.768 -6.949 1.00 93.12 124 ALA A C 1
ATOM 969 O O . ALA A 1 124 ? -0.870 -7.233 -7.831 1.00 93.12 124 ALA A O 1
ATOM 970 N N . HIS A 1 125 ? -2.533 -5.858 -7.198 1.00 92.31 125 HIS A N 1
ATOM 971 C CA . HIS A 1 125 ? -2.736 -5.296 -8.532 1.00 92.31 125 HIS A CA 1
ATOM 972 C C . HIS A 1 125 ? -1.560 -4.423 -8.961 1.00 92.31 125 HIS A C 1
ATOM 974 O O . HIS A 1 125 ? -0.975 -4.683 -10.004 1.00 92.31 125 HIS A O 1
ATOM 980 N N . MET A 1 126 ? -1.150 -3.466 -8.127 1.00 91.81 126 MET A N 1
ATOM 981 C CA . MET A 1 126 ? -0.061 -2.528 -8.419 1.00 91.81 126 MET A CA 1
ATOM 982 C C . MET A 1 126 ? 1.245 -3.223 -8.823 1.00 91.81 126 MET A C 1
ATOM 984 O O . MET A 1 126 ? 1.911 -2.782 -9.759 1.00 91.81 126 MET A O 1
ATOM 988 N N . PHE A 1 127 ? 1.595 -4.316 -8.141 1.00 90.50 127 PHE A N 1
ATOM 989 C CA . PHE A 1 127 ? 2.834 -5.067 -8.366 1.00 90.50 127 PHE A CA 1
ATOM 990 C C . PHE A 1 127 ? 2.638 -6.364 -9.162 1.00 90.50 127 PHE A C 1
ATOM 992 O O . PHE A 1 127 ? 3.507 -7.235 -9.134 1.00 90.50 127 PHE A O 1
ATOM 999 N N . SER A 1 128 ? 1.506 -6.516 -9.851 1.00 89.75 128 SER A N 1
ATOM 1000 C CA . SER A 1 128 ? 1.272 -7.664 -10.724 1.00 89.75 128 SER A CA 1
ATOM 1001 C C . SER A 1 128 ? 2.294 -7.704 -11.865 1.00 89.75 128 SER A C 1
ATOM 1003 O O . SER A 1 128 ? 2.642 -6.676 -12.445 1.00 89.75 128 SER A O 1
ATOM 1005 N N . GLU A 1 129 ? 2.752 -8.905 -12.225 1.00 85.06 129 GLU A N 1
ATOM 1006 C CA . GLU A 1 129 ? 3.572 -9.114 -13.426 1.00 85.06 129 GLU A CA 1
ATOM 1007 C C . GLU A 1 129 ? 2.741 -9.069 -14.717 1.00 85.06 129 GLU A C 1
ATOM 1009 O O . GLU A 1 129 ? 3.304 -8.935 -15.804 1.00 85.06 129 GLU A O 1
ATOM 1014 N N . ASP A 1 130 ? 1.412 -9.181 -14.605 1.00 84.06 130 ASP A N 1
ATOM 1015 C CA . ASP A 1 130 ? 0.497 -9.046 -15.733 1.00 84.06 130 ASP A CA 1
ATOM 1016 C C . ASP A 1 130 ? 0.442 -7.574 -16.178 1.00 84.06 130 ASP A C 1
ATOM 1018 O O . ASP A 1 130 ? -0.049 -6.738 -15.419 1.00 84.06 130 ASP A O 1
ATOM 1022 N N . PRO A 1 131 ? 0.892 -7.225 -17.396 1.00 77.06 131 PRO A N 1
ATOM 1023 C CA . PRO A 1 131 ? 0.931 -5.843 -17.858 1.00 77.06 131 PRO A CA 1
ATOM 1024 C C . PRO A 1 131 ? -0.459 -5.231 -18.095 1.00 77.06 131 PRO A C 1
ATOM 1026 O O . PRO A 1 131 ? -0.539 -4.033 -18.365 1.00 77.06 131 PRO A O 1
ATOM 1029 N N . GLU A 1 132 ? -1.546 -6.006 -18.091 1.00 81.75 132 GLU A N 1
ATOM 1030 C CA . GLU A 1 132 ? -2.917 -5.476 -18.145 1.00 81.75 132 GLU A CA 1
ATOM 1031 C C . GLU A 1 132 ? -3.433 -5.033 -16.768 1.00 81.75 132 GLU A C 1
ATOM 1033 O O . GLU A 1 132 ? -4.381 -4.253 -16.698 1.00 81.75 132 GLU A O 1
ATOM 1038 N N . ILE A 1 133 ? -2.795 -5.498 -15.689 1.00 81.06 133 ILE A N 1
ATOM 1039 C CA . ILE A 1 133 ? -3.212 -5.264 -14.300 1.00 81.06 133 ILE A CA 1
ATOM 1040 C C . ILE A 1 133 ? -2.171 -4.422 -13.547 1.00 81.06 133 ILE A C 1
ATOM 1042 O O . ILE A 1 133 ? -2.527 -3.498 -12.820 1.00 81.06 133 ILE A O 1
ATOM 1046 N N . GLY A 1 134 ? -0.893 -4.758 -13.710 1.00 82.56 134 GLY A N 1
ATOM 1047 C CA . GLY A 1 134 ? 0.244 -4.180 -13.010 1.00 82.56 134 GLY A CA 1
ATOM 1048 C C . GLY A 1 134 ? 0.680 -2.822 -13.530 1.00 82.56 134 GLY A C 1
ATOM 1049 O O . GLY A 1 134 ? 0.519 -2.487 -14.706 1.00 82.56 134 GLY A O 1
ATOM 1050 N N . CYS A 1 135 ? 1.305 -2.053 -12.641 1.00 86.81 135 CYS A N 1
ATOM 1051 C CA . CYS A 1 135 ? 1.928 -0.791 -12.999 1.00 86.81 135 CYS A CA 1
ATOM 1052 C C . CYS A 1 135 ? 3.298 -1.048 -13.631 1.00 86.81 135 CYS A C 1
ATOM 1054 O O . CYS A 1 135 ? 4.319 -1.117 -12.947 1.00 86.81 135 CYS A O 1
ATOM 1056 N N . ASP A 1 136 ? 3.310 -1.202 -14.954 1.00 73.81 136 ASP A N 1
ATOM 1057 C CA . ASP A 1 136 ? 4.539 -1.317 -15.738 1.00 73.81 136 ASP A CA 1
ATOM 1058 C C . ASP A 1 136 ? 4.938 0.018 -16.388 1.00 73.81 136 ASP A C 1
ATOM 1060 O O . ASP A 1 136 ? 4.098 0.892 -16.614 1.00 73.81 136 ASP A O 1
ATOM 1064 N N . ASP A 1 137 ? 6.217 0.149 -16.750 1.00 63.12 137 ASP A N 1
ATOM 1065 C CA . ASP A 1 137 ? 6.767 1.265 -17.533 1.00 63.12 137 ASP A CA 1
ATOM 1066 C C . ASP A 1 137 ? 6.314 1.180 -18.999 1.00 63.12 137 ASP A C 1
ATOM 1068 O O . ASP A 1 137 ? 7.141 1.118 -19.919 1.00 63.12 137 ASP A O 1
ATOM 1072 N N . LYS A 1 138 ? 5.003 1.122 -19.256 1.00 54.78 138 LYS A N 1
ATOM 1073 C CA . LYS A 1 138 ? 4.526 1.224 -20.634 1.00 54.78 138 LYS A CA 1
ATOM 1074 C C . LYS A 1 138 ? 4.896 2.622 -21.166 1.00 54.78 138 LYS A C 1
ATOM 1076 O O . LYS A 1 138 ? 4.637 3.608 -20.476 1.00 54.78 138 LYS A O 1
ATOM 1081 N N . PRO A 1 139 ? 5.565 2.698 -22.330 1.00 47.78 139 PRO A N 1
ATOM 1082 C CA . PRO A 1 139 ? 6.047 3.951 -22.907 1.00 47.78 139 PRO A CA 1
ATOM 1083 C C . PRO A 1 139 ? 4.926 4.902 -23.335 1.00 47.78 139 PRO A C 1
ATOM 1085 O O . PRO A 1 139 ? 3.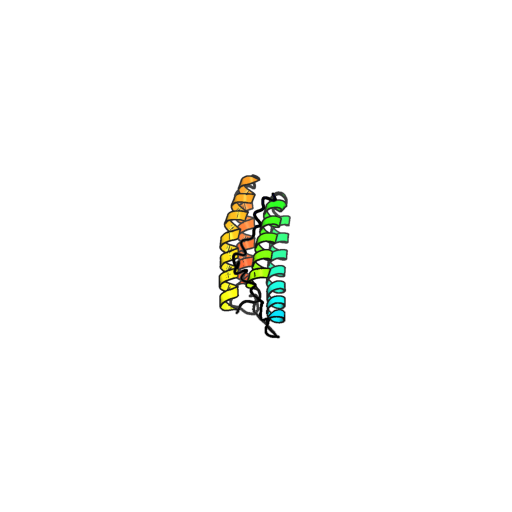822 4.414 -23.673 1.00 47.78 139 PRO A O 1
#

Sequence (139 aa):
MKIQLFWLLTTTSLAFAGSNRRVTLPGIERRGEAYVNCISSFMEDAVSNVKSILPSAEPCIAEFEIQIHSCLVEYADQPRDDRTKDMGKCFEERVPVLGKCMESIQIPLDGQESALKIFSEARAHMFSEDPEIGCDDKP

Secondary structure (DSSP, 8-state):
-------------------------TTHHHHHHHHHHHHHHHHHHHHHHHHHH-GGGHHHHHHHHHHHHHHHHHHTTS-HHHHHHHHHHHHHHHHHHHHHHHHHTT--HHHHHHHHHHHHHHHHHHT-SSTTTS-----

Radius of gyration: 22.13 Å; chains: 1; bounding box: 67×59×46 Å

Foldseek 3Di:
DDDDDDDDDDDDDPPPPPPPPVPDDPLLVLLLVLLLVLLVVLLVVLLVVLCVVCVLLNVLSVVLSVQLVVLSVVQSSDPPVSSLVSSLVSLVVSLVVSLVSCVVSPPDPVSNVVSSVSSVVSNCQQSPPPPVRHRGSDD

pLDDT: mean 82.31, std 19.75, range [36.41, 98.19]

Organism: NCBI:txid1506151